Protein AF-A0A1J3K751-F1 (afdb_monomer)

Sequence (97 aa):
IADKYLKVNFSSLVEARINLRMSEEQTRNSHEGYKMVGNATGFVVGICNVKILYLYANTLEVLTYCCAAIPVFNNLTHLTVESKPDIGWQSLPGLLK

Radius of gyration: 13.68 Å; Cα contacts (8 Å, |Δi|>4): 160; chains: 1; bounding box: 32×35×32 Å

Foldseek 3Di:
DVVVDDPDQLLPAAEDEDDDADDPVLVVVCVVDQAQSAACQVVQVSNLQYQEYEEELRVQVCLRRHHPARAESVNHDYYHYHDDPPGDNVNVVRHHD

Structure (mmCIF, N/CA/C/O backbone):
data_AF-A0A1J3K751-F1
#
_entry.id   AF-A0A1J3K751-F1
#
loop_
_atom_site.group_PDB
_atom_site.id
_atom_site.type_symbol
_atom_site.label_atom_id
_atom_site.label_alt_id
_atom_site.label_comp_id
_atom_site.label_asym_id
_atom_site.label_entity_id
_atom_site.label_seq_id
_atom_site.pdbx_PDB_i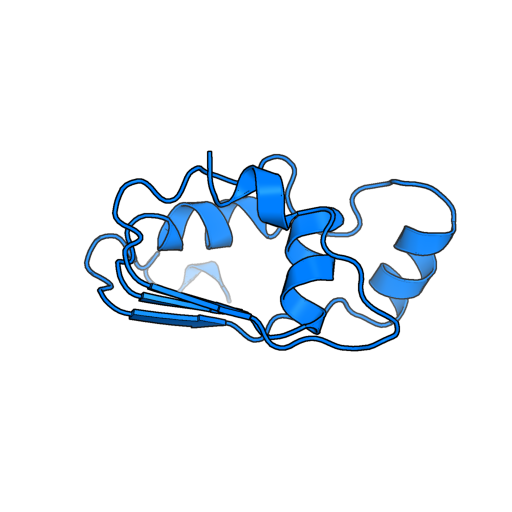ns_code
_atom_site.Cartn_x
_atom_site.Cartn_y
_atom_site.Cartn_z
_atom_site.occupancy
_atom_site.B_iso_or_equiv
_atom_site.auth_seq_id
_atom_site.auth_comp_id
_atom_site.auth_asym_id
_atom_site.auth_atom_id
_atom_site.pdbx_PDB_model_num
ATOM 1 N N . ILE A 1 1 ? 10.616 22.245 7.560 1.00 64.12 1 ILE A N 1
ATOM 2 C CA . ILE A 1 1 ? 9.270 22.649 7.051 1.00 64.12 1 ILE A CA 1
ATOM 3 C C . ILE A 1 1 ? 8.270 21.482 7.109 1.00 64.12 1 ILE A C 1
ATOM 5 O O . ILE A 1 1 ? 7.094 21.751 7.291 1.00 64.12 1 ILE A O 1
ATOM 9 N N . ALA A 1 2 ? 8.697 20.212 7.096 1.00 63.19 2 ALA A N 1
ATOM 10 C CA . ALA A 1 2 ? 7.816 19.075 7.404 1.00 63.19 2 ALA A CA 1
ATOM 11 C C . ALA A 1 2 ? 7.459 18.959 8.905 1.00 63.19 2 ALA A C 1
ATOM 13 O O . ALA A 1 2 ? 6.331 18.628 9.249 1.00 63.19 2 ALA A O 1
ATOM 14 N N . ASP A 1 3 ? 8.375 19.338 9.799 1.00 70.62 3 ASP A N 1
ATOM 15 C CA . ASP A 1 3 ? 8.232 19.158 11.261 1.00 70.62 3 ASP A CA 1
ATOM 16 C C . ASP A 1 3 ? 7.212 20.103 11.919 1.00 70.62 3 ASP A C 1
ATOM 18 O O . ASP A 1 3 ? 6.975 20.039 13.121 1.00 70.62 3 ASP A O 1
ATOM 22 N N . LYS A 1 4 ? 6.617 21.010 11.134 1.00 80.44 4 LYS A N 1
ATOM 23 C CA . LYS A 1 4 ? 5.571 21.937 11.589 1.00 80.44 4 LYS A CA 1
ATOM 24 C C . LYS A 1 4 ? 4.164 21.347 11.479 1.00 80.44 4 LYS A C 1
ATOM 26 O O . LYS A 1 4 ? 3.223 21.941 11.997 1.00 80.44 4 LYS A O 1
ATOM 31 N N . TYR A 1 5 ? 4.010 20.217 10.792 1.00 67.50 5 TYR A N 1
ATOM 32 C CA . TYR A 1 5 ? 2.723 19.552 10.640 1.00 67.50 5 TYR A CA 1
ATOM 33 C C . TYR A 1 5 ? 2.540 18.512 11.741 1.00 67.50 5 TYR A C 1
ATOM 35 O O . TYR A 1 5 ? 3.444 17.727 12.029 1.00 67.50 5 TYR A O 1
ATOM 43 N N . LEU A 1 6 ? 1.350 18.494 12.348 1.00 67.38 6 LEU A N 1
ATOM 44 C CA . LEU A 1 6 ? 0.967 17.430 13.270 1.00 67.38 6 LEU A CA 1
ATOM 45 C C . LEU A 1 6 ? 1.090 16.089 12.549 1.00 67.38 6 LEU A C 1
ATOM 47 O O . LEU A 1 6 ? 0.578 15.918 11.442 1.00 67.38 6 LEU A O 1
ATOM 51 N N . LYS A 1 7 ? 1.755 15.130 13.194 1.00 68.62 7 LYS A N 1
ATOM 52 C CA . LYS A 1 7 ? 1.796 13.752 12.717 1.00 68.62 7 LYS A CA 1
ATOM 53 C C . LYS A 1 7 ? 0.382 13.187 12.822 1.00 68.62 7 LYS A C 1
ATOM 55 O O . LYS A 1 7 ? -0.065 12.806 13.900 1.00 68.62 7 LYS A O 1
ATOM 60 N N . VAL A 1 8 ? -0.339 13.218 11.709 1.00 63.94 8 VAL A N 1
ATOM 61 C CA . VAL A 1 8 ? -1.733 12.786 11.660 1.00 63.94 8 VAL A CA 1
ATOM 62 C C . VAL A 1 8 ? -1.774 11.269 11.810 1.00 63.94 8 VAL A C 1
ATOM 64 O O . VAL A 1 8 ? -1.105 10.545 11.074 1.00 63.94 8 VAL A O 1
ATOM 67 N N . ASN A 1 9 ? -2.533 10.790 12.793 1.00 72.56 9 ASN A N 1
ATOM 68 C CA . ASN A 1 9 ? -2.826 9.373 12.937 1.00 72.56 9 ASN A CA 1
ATOM 69 C C . ASN A 1 9 ? -4.032 9.034 12.052 1.00 72.56 9 ASN A C 1
ATOM 71 O O . ASN A 1 9 ? -5.128 9.546 12.272 1.00 72.56 9 ASN A O 1
ATOM 75 N N . PHE A 1 10 ? -3.830 8.172 11.059 1.00 84.06 10 PHE A N 1
ATOM 76 C CA . PHE A 1 10 ? -4.879 7.740 10.137 1.00 84.06 10 PHE A CA 1
ATOM 77 C C . PHE A 1 10 ? -5.694 6.545 10.660 1.00 84.06 10 PHE A C 1
ATOM 79 O O . PHE A 1 10 ? -6.508 5.994 9.924 1.00 84.06 10 PHE A O 1
ATOM 86 N N . SER A 1 11 ? -5.545 6.171 11.937 1.00 83.94 11 SER A N 1
ATOM 87 C CA . SER A 1 11 ? -6.234 5.023 12.541 1.00 83.94 11 SER A CA 1
ATOM 88 C C . SER A 1 11 ? -7.760 5.078 12.460 1.00 83.94 11 SER A C 1
ATOM 90 O O . SER A 1 11 ? -8.396 4.034 12.553 1.00 83.94 11 SER A O 1
ATOM 92 N N . SER A 1 12 ? -8.337 6.274 12.321 1.00 88.94 12 SER A N 1
ATOM 93 C CA . SER A 1 12 ? -9.786 6.486 12.226 1.00 88.94 12 SER A CA 1
ATOM 94 C C . SER A 1 12 ? -10.309 6.533 10.784 1.00 88.94 12 SER A C 1
ATOM 96 O O . SER A 1 12 ? -11.514 6.691 10.592 1.00 88.94 12 SER A O 1
ATOM 98 N N . LEU A 1 13 ? -9.441 6.442 9.767 1.00 93.19 13 LEU A N 1
ATOM 99 C CA . LEU A 1 13 ? -9.879 6.433 8.371 1.00 93.19 13 LEU A CA 1
ATOM 100 C C . LEU A 1 13 ? -10.677 5.162 8.064 1.00 93.19 13 LEU A C 1
ATOM 102 O O . LEU A 1 13 ? -10.255 4.050 8.371 1.00 93.19 13 LEU A O 1
ATOM 106 N N . VAL A 1 14 ? -11.824 5.339 7.407 1.00 96.31 14 VAL A N 1
ATOM 107 C CA . VAL A 1 14 ? -12.671 4.232 6.939 1.00 96.31 14 VAL A CA 1
ATOM 108 C C . VAL A 1 14 ? -12.353 3.874 5.490 1.00 96.31 14 VAL A C 1
ATOM 110 O O . VAL A 1 14 ? -12.263 2.694 5.157 1.00 96.31 14 VAL A O 1
ATOM 113 N N . GLU A 1 15 ? -12.153 4.884 4.645 1.00 97.62 15 GLU A N 1
ATOM 114 C CA . GLU A 1 15 ? -11.839 4.736 3.226 1.00 97.62 15 GLU A CA 1
ATOM 115 C C . GLU A 1 15 ? -10.545 5.477 2.888 1.00 97.62 15 GLU A C 1
ATOM 117 O O . GLU A 1 15 ? -10.310 6.588 3.370 1.00 97.62 15 GLU A O 1
ATOM 122 N N . ALA A 1 16 ? -9.726 4.874 2.028 1.00 96.38 16 ALA A N 1
ATOM 123 C CA . ALA A 1 16 ? -8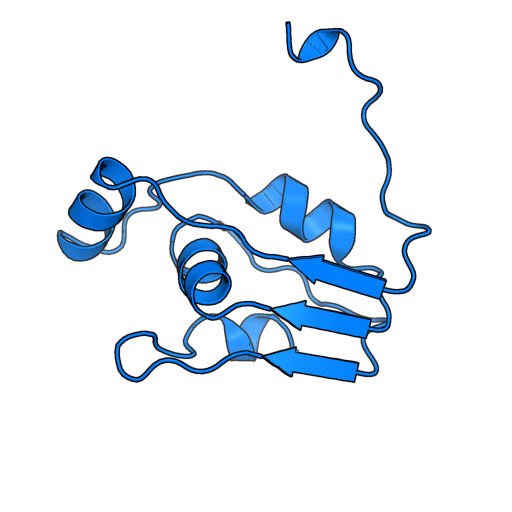.577 5.522 1.417 1.00 96.38 16 ALA A CA 1
ATOM 124 C C . ALA A 1 16 ? -8.526 5.251 -0.089 1.00 96.38 16 ALA A C 1
ATOM 126 O O . ALA A 1 16 ? -8.689 4.120 -0.547 1.00 96.38 16 ALA A O 1
ATOM 127 N N . ARG A 1 17 ? -8.234 6.301 -0.861 1.00 97.06 17 ARG A N 1
ATOM 128 C CA . ARG A 1 17 ? -7.960 6.227 -2.299 1.00 97.06 17 ARG A CA 1
ATOM 129 C C . ARG A 1 17 ? -6.567 6.775 -2.550 1.00 97.06 17 ARG A C 1
ATOM 131 O O . ARG A 1 17 ? -6.343 7.973 -2.388 1.00 97.06 17 ARG A O 1
ATOM 138 N N . ILE A 1 18 ? -5.624 5.901 -2.877 1.00 94.94 18 ILE A N 1
ATOM 139 C CA . ILE A 1 18 ? -4.200 6.240 -2.863 1.00 94.94 18 ILE A CA 1
ATOM 140 C C . ILE A 1 18 ? -3.632 6.191 -4.274 1.00 94.94 18 ILE A C 1
ATOM 142 O O . ILE A 1 18 ? -3.605 5.130 -4.893 1.00 94.94 18 ILE A O 1
ATOM 146 N N . ASN A 1 19 ? -3.146 7.342 -4.744 1.00 95.56 19 ASN A N 1
ATOM 147 C CA . ASN A 1 19 ? -2.378 7.476 -5.977 1.00 95.56 19 ASN A CA 1
ATOM 148 C C . ASN A 1 19 ? -0.974 8.000 -5.656 1.00 95.56 19 ASN A C 1
ATOM 150 O O . ASN A 1 19 ? -0.733 9.207 -5.634 1.00 95.56 19 ASN A O 1
ATOM 154 N N . LEU A 1 20 ? -0.063 7.080 -5.358 1.00 93.75 20 LEU A N 1
ATOM 155 C CA . LEU A 1 20 ? 1.360 7.352 -5.211 1.00 93.75 20 LEU A CA 1
ATOM 156 C C . LEU A 1 20 ? 2.107 6.922 -6.470 1.00 93.75 20 LEU A C 1
ATOM 158 O O . LEU A 1 20 ? 1.765 5.923 -7.104 1.00 93.75 20 LEU A O 1
ATOM 162 N N . ARG A 1 21 ? 3.151 7.676 -6.806 1.00 93.00 21 ARG A N 1
ATOM 163 C CA . ARG A 1 21 ? 4.026 7.414 -7.946 1.00 93.00 21 ARG A CA 1
ATOM 164 C C . ARG A 1 21 ? 5.476 7.624 -7.525 1.00 93.00 21 ARG A C 1
ATOM 166 O O . ARG A 1 21 ? 5.773 8.566 -6.793 1.00 93.00 21 ARG A O 1
ATOM 173 N N . MET A 1 22 ? 6.358 6.754 -7.999 1.00 92.50 22 MET A N 1
ATOM 174 C CA . MET A 1 22 ? 7.803 6.957 -7.911 1.00 92.50 22 MET A CA 1
ATOM 175 C C . MET A 1 22 ? 8.232 8.138 -8.793 1.00 92.50 22 MET A C 1
ATOM 177 O O . MET A 1 22 ? 7.600 8.424 -9.813 1.00 92.50 22 MET A O 1
ATOM 181 N N . SER A 1 23 ? 9.311 8.826 -8.424 1.00 92.50 23 SER A N 1
ATOM 182 C CA . SER A 1 23 ? 9.951 9.772 -9.341 1.00 92.50 23 SER A CA 1
ATOM 183 C C . SER A 1 23 ? 10.576 9.036 -10.534 1.00 92.50 23 SER A C 1
ATOM 185 O O . SER A 1 23 ? 10.767 7.816 -10.508 1.00 92.50 23 SER A O 1
ATOM 187 N N . GLU A 1 24 ? 10.922 9.767 -11.593 1.00 91.00 24 GLU A N 1
ATOM 188 C CA . GLU A 1 24 ? 11.608 9.187 -12.759 1.00 91.00 24 GLU A CA 1
ATOM 189 C C . GLU A 1 24 ? 12.949 8.549 -12.372 1.00 91.00 24 GLU A C 1
ATOM 191 O O . GLU A 1 24 ? 13.270 7.451 -12.822 1.00 91.00 24 GLU A O 1
ATOM 196 N N . GLU A 1 25 ? 13.694 9.190 -11.469 1.00 90.81 25 GLU A N 1
ATOM 197 C CA . GLU A 1 25 ? 14.948 8.660 -10.931 1.00 90.81 25 GLU A CA 1
ATOM 198 C C . GLU A 1 25 ? 14.729 7.342 -10.174 1.00 90.81 25 GLU A C 1
ATOM 200 O O . GLU A 1 25 ? 15.429 6.362 -10.419 1.00 90.81 25 GLU A O 1
ATOM 205 N N . GLN A 1 26 ? 13.723 7.293 -9.296 1.00 91.19 26 GLN A N 1
ATOM 206 C CA . GLN A 1 26 ? 13.370 6.086 -8.546 1.00 91.19 26 GLN A CA 1
ATOM 207 C C . GLN A 1 26 ? 12.940 4.945 -9.471 1.00 91.19 26 GLN A C 1
ATOM 209 O O . GLN A 1 26 ? 13.341 3.805 -9.262 1.00 91.19 26 GLN A O 1
ATOM 214 N N . THR A 1 27 ? 12.172 5.263 -10.513 1.00 89.19 27 THR A N 1
ATOM 215 C CA . THR A 1 27 ? 11.718 4.290 -11.515 1.00 89.19 27 THR A CA 1
ATOM 216 C C . THR A 1 27 ? 12.901 3.716 -12.290 1.00 89.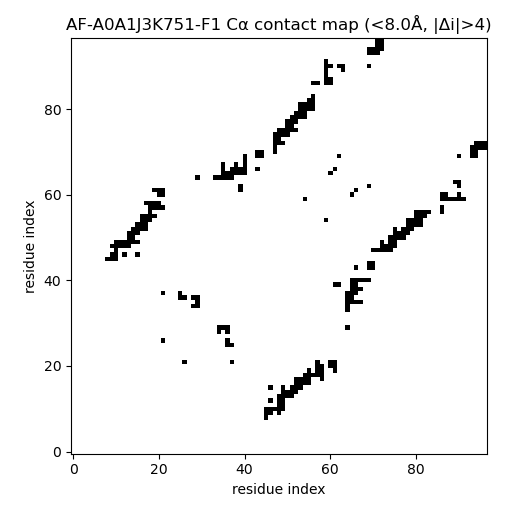19 27 THR A C 1
ATOM 218 O O . THR A 1 27 ? 13.021 2.508 -12.443 1.00 89.19 27 THR A O 1
ATOM 221 N N . ARG A 1 28 ? 13.842 4.557 -12.732 1.00 87.38 28 ARG A N 1
ATOM 222 C CA . ARG A 1 28 ? 15.049 4.071 -13.414 1.00 87.38 28 ARG A CA 1
ATOM 223 C C . ARG A 1 28 ? 15.873 3.148 -12.510 1.00 87.38 28 ARG A C 1
ATOM 225 O O . ARG A 1 28 ? 16.300 2.086 -12.948 1.00 87.38 28 ARG A O 1
ATOM 232 N N . ASN A 1 29 ? 16.029 3.520 -11.241 1.00 85.75 29 ASN A N 1
ATOM 233 C CA . ASN A 1 29 ? 16.824 2.761 -10.277 1.00 85.75 29 ASN A CA 1
ATOM 234 C C . ASN A 1 29 ? 16.178 1.419 -9.870 1.00 85.75 29 ASN A C 1
ATOM 236 O O . ASN A 1 29 ? 16.904 0.502 -9.492 1.00 85.75 29 ASN A O 1
ATOM 240 N N . SER A 1 30 ? 14.846 1.273 -9.935 1.00 82.50 30 SER A N 1
ATOM 241 C CA . SER A 1 30 ? 14.159 0.025 -9.552 1.00 82.50 30 SER A CA 1
ATOM 242 C C . SER A 1 30 ? 14.340 -1.094 -10.586 1.00 82.50 30 SER A C 1
ATOM 244 O O . SER A 1 30 ? 14.347 -2.274 -10.224 1.00 82.50 30 SER A O 1
ATOM 246 N N . HIS A 1 31 ? 14.538 -0.741 -11.861 1.00 74.06 31 HIS A N 1
ATOM 247 C CA . HIS A 1 31 ? 14.759 -1.690 -12.957 1.00 74.06 31 HIS A CA 1
ATOM 248 C C . HIS A 1 31 ? 16.210 -2.198 -13.059 1.00 74.06 31 HIS A C 1
ATOM 250 O O . HIS A 1 31 ? 16.448 -3.227 -13.688 1.00 74.06 31 HIS A O 1
ATOM 256 N N . GLU A 1 32 ? 17.176 -1.537 -12.409 1.00 70.81 32 GLU A N 1
ATOM 257 C CA . GLU A 1 32 ? 18.603 -1.920 -12.408 1.00 70.81 32 GLU A CA 1
ATOM 258 C C . GLU A 1 32 ? 18.959 -2.986 -11.343 1.00 70.81 32 GLU A C 1
ATOM 260 O O . GLU A 1 32 ? 20.123 -3.333 -11.135 1.00 70.81 32 GLU A O 1
ATOM 265 N N . GLY A 1 33 ? 17.944 -3.543 -10.677 1.00 64.62 33 GLY A N 1
ATOM 266 C CA . GLY A 1 33 ? 18.048 -4.567 -9.639 1.00 64.62 33 GLY A CA 1
ATOM 267 C C . GLY A 1 33 ? 17.194 -4.181 -8.436 1.00 64.62 33 GLY A C 1
ATOM 268 O O . GLY A 1 33 ? 17.149 -3.008 -8.089 1.00 64.62 33 GLY A O 1
ATOM 269 N N . TYR A 1 34 ? 16.520 -5.159 -7.813 1.00 63.47 34 TYR A N 1
ATOM 270 C CA . TYR A 1 34 ? 15.553 -5.004 -6.709 1.00 63.47 34 TYR A CA 1
ATOM 271 C C . TYR A 1 34 ? 16.135 -4.315 -5.457 1.00 63.47 34 TYR A C 1
ATOM 273 O O . TYR A 1 34 ? 16.311 -4.925 -4.403 1.00 63.47 34 TYR A O 1
ATOM 281 N N . LYS A 1 35 ? 16.450 -3.029 -5.560 1.00 76.19 35 LYS A N 1
ATOM 282 C CA . LYS A 1 35 ? 16.833 -2.161 -4.458 1.00 76.19 35 LYS A CA 1
ATOM 283 C C . LYS A 1 35 ? 15.633 -1.297 -4.123 1.00 76.19 35 LYS A C 1
ATOM 285 O O . LYS A 1 35 ? 14.942 -0.799 -5.005 1.00 76.19 35 LYS A O 1
ATOM 290 N N . MET A 1 36 ? 15.395 -1.126 -2.830 1.00 85.94 36 MET A N 1
ATOM 291 C CA . MET A 1 36 ? 14.440 -0.143 -2.339 1.00 85.94 36 MET A CA 1
ATOM 292 C C . MET A 1 36 ? 14.854 1.247 -2.835 1.00 85.94 36 MET A C 1
ATOM 294 O O . MET A 1 36 ? 15.969 1.687 -2.557 1.00 85.94 36 MET A O 1
ATOM 298 N N . VAL A 1 37 ? 13.968 1.930 -3.559 1.00 91.12 37 VAL A N 1
ATOM 299 C CA . VAL A 1 37 ? 14.244 3.247 -4.170 1.00 91.12 37 VAL A CA 1
ATOM 300 C C . VAL A 1 37 ? 13.589 4.405 -3.414 1.00 91.12 37 VAL A C 1
ATOM 302 O O . VAL A 1 37 ? 13.780 5.572 -3.745 1.00 91.12 37 VAL A O 1
ATOM 305 N N . GLY A 1 38 ? 12.830 4.110 -2.362 1.00 90.69 38 GLY A N 1
ATOM 306 C CA . GLY A 1 38 ? 12.174 5.100 -1.513 1.00 90.69 38 GLY A CA 1
ATOM 307 C C . GLY A 1 38 ? 11.716 4.493 -0.193 1.00 90.69 38 GLY A C 1
ATOM 308 O O . GLY A 1 38 ? 11.956 3.322 0.067 1.00 90.69 38 GLY A O 1
ATOM 309 N N . ASN A 1 39 ? 11.049 5.277 0.656 1.00 91.88 39 ASN A N 1
ATOM 310 C CA . ASN A 1 39 ? 10.476 4.769 1.903 1.00 91.88 39 ASN A CA 1
ATOM 311 C C . ASN A 1 39 ? 9.055 5.303 2.114 1.00 91.88 39 ASN A C 1
ATOM 313 O O . ASN A 1 39 ? 8.855 6.394 2.642 1.00 91.88 39 ASN A O 1
ATOM 317 N N . ALA A 1 40 ? 8.074 4.501 1.714 1.00 92.56 40 ALA A N 1
ATOM 318 C CA . ALA A 1 40 ? 6.650 4.719 1.942 1.00 92.56 40 ALA A CA 1
ATOM 319 C C . ALA A 1 40 ? 6.105 3.879 3.113 1.00 92.56 40 ALA A C 1
ATOM 321 O O . ALA A 1 40 ? 4.932 4.002 3.460 1.00 92.56 40 ALA A O 1
ATOM 322 N N . THR A 1 41 ? 6.942 3.064 3.768 1.00 91.12 41 THR A N 1
ATOM 323 C CA . THR A 1 41 ? 6.525 2.093 4.797 1.00 91.12 41 THR A CA 1
ATOM 324 C C . THR A 1 41 ? 5.665 2.733 5.891 1.00 91.12 41 THR A C 1
ATOM 326 O O . THR A 1 41 ? 4.587 2.240 6.207 1.00 91.12 41 THR A O 1
ATOM 329 N N . GLY A 1 42 ? 6.100 3.875 6.437 1.00 89.44 42 GLY A N 1
ATOM 330 C CA . GLY A 1 42 ? 5.365 4.564 7.503 1.00 89.44 42 GLY A CA 1
ATOM 331 C C . GLY A 1 42 ? 3.992 5.081 7.065 1.00 89.44 42 GLY A C 1
ATOM 332 O O . GLY A 1 42 ? 3.055 5.071 7.859 1.00 89.44 42 GLY A O 1
ATOM 333 N N . PHE A 1 43 ? 3.856 5.489 5.801 1.00 90.75 43 PHE A N 1
ATOM 334 C CA . PHE A 1 43 ? 2.575 5.908 5.239 1.00 90.75 43 PHE A CA 1
ATOM 335 C C . PHE A 1 43 ? 1.613 4.721 5.117 1.00 90.75 43 PHE A C 1
ATOM 337 O O . PHE A 1 43 ? 0.482 4.807 5.590 1.00 90.75 43 PHE A O 1
ATOM 344 N N . VAL A 1 44 ? 2.079 3.598 4.557 1.00 91.56 44 VAL A N 1
ATOM 345 C CA . VAL A 1 44 ? 1.249 2.396 4.365 1.00 91.56 44 VAL A CA 1
ATOM 346 C C . VAL A 1 44 ? 0.819 1.801 5.709 1.00 91.56 44 VAL A C 1
ATOM 348 O O . VAL A 1 44 ? -0.343 1.438 5.870 1.00 91.56 44 VAL A O 1
ATOM 351 N N . VAL A 1 45 ? 1.713 1.782 6.706 1.00 90.62 45 VAL A N 1
ATOM 352 C CA . VAL A 1 45 ? 1.374 1.405 8.092 1.00 90.62 45 VAL A CA 1
ATOM 353 C C . VAL A 1 45 ? 0.336 2.351 8.692 1.00 90.62 45 VAL A C 1
ATOM 355 O O . VAL A 1 45 ? -0.565 1.902 9.388 1.00 90.62 45 VAL A O 1
ATOM 358 N N . GLY A 1 46 ? 0.415 3.653 8.413 1.00 90.50 46 GLY A N 1
ATOM 359 C CA . GLY A 1 46 ? -0.568 4.613 8.911 1.00 90.50 46 GLY A CA 1
ATOM 360 C C . GLY A 1 46 ? -1.994 4.307 8.443 1.00 90.50 46 GLY A C 1
ATOM 361 O O . GLY A 1 46 ? -2.933 4.469 9.217 1.00 90.50 46 GLY A O 1
ATOM 362 N N . ILE A 1 47 ? -2.156 3.835 7.204 1.00 92.25 47 ILE A N 1
ATOM 363 C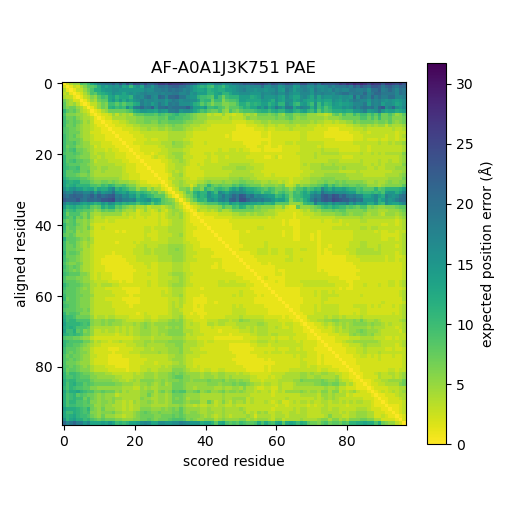 CA . ILE A 1 47 ? -3.468 3.598 6.584 1.00 92.25 47 ILE A CA 1
ATOM 364 C C . ILE A 1 47 ? -3.944 2.139 6.655 1.00 92.25 47 ILE A C 1
ATOM 366 O O . ILE A 1 47 ? -5.007 1.836 6.122 1.00 92.25 47 ILE A O 1
ATOM 370 N N . CYS A 1 48 ? -3.215 1.219 7.295 1.00 91.88 48 CYS A N 1
ATOM 371 C CA . CYS A 1 48 ? -3.566 -0.210 7.259 1.00 91.88 48 CYS A CA 1
ATOM 372 C C . CYS A 1 48 ? -4.880 -0.567 7.988 1.00 91.88 48 CYS A C 1
ATOM 374 O O . CYS A 1 48 ? -5.392 -1.674 7.836 1.00 91.88 48 CYS A O 1
ATOM 376 N N . ASN A 1 49 ? -5.458 0.376 8.741 1.00 93.25 49 ASN A N 1
ATOM 377 C CA . ASN A 1 49 ? -6.720 0.199 9.463 1.00 93.25 49 ASN A CA 1
ATOM 378 C C . ASN A 1 49 ? -7.984 0.449 8.624 1.00 93.25 49 ASN A C 1
ATOM 380 O O . ASN A 1 49 ? -9.083 0.246 9.151 1.00 93.25 49 ASN A O 1
ATOM 384 N N . VAL A 1 50 ? -7.861 0.897 7.368 1.00 95.69 50 VAL A N 1
ATOM 385 C CA . VAL A 1 50 ? -9.027 1.210 6.523 1.00 95.69 50 VAL A CA 1
ATOM 386 C C . VAL A 1 50 ? -9.876 -0.021 6.213 1.00 95.69 50 VAL A C 1
ATOM 388 O O . VAL A 1 50 ? -9.391 -1.149 6.161 1.00 95.69 50 VAL A O 1
ATOM 391 N N . LYS A 1 51 ? -11.164 0.217 5.957 1.00 96.62 51 LYS A N 1
ATOM 392 C CA . LYS A 1 51 ? -12.129 -0.808 5.535 1.00 96.62 51 LYS A CA 1
ATOM 393 C C . LYS A 1 51 ? -12.294 -0.877 4.024 1.00 96.62 51 LYS A C 1
ATOM 395 O O . LYS A 1 51 ? -12.609 -1.948 3.503 1.00 96.62 51 LYS A O 1
ATOM 400 N N . ILE A 1 52 ? -12.111 0.253 3.345 1.00 98.12 52 ILE A N 1
ATOM 401 C CA . ILE A 1 52 ? -12.243 0.396 1.896 1.00 98.12 52 ILE A CA 1
ATOM 402 C C . ILE A 1 52 ? -10.940 0.990 1.368 1.00 98.12 52 ILE A C 1
ATOM 404 O O . ILE A 1 52 ? -10.535 2.076 1.783 1.00 98.12 52 ILE A O 1
ATOM 408 N N . LEU A 1 53 ? -10.282 0.280 0.458 1.00 97.00 53 LEU A N 1
ATOM 409 C CA . LEU A 1 53 ? -9.037 0.723 -0.155 1.00 97.00 53 LEU A CA 1
ATOM 410 C C . LEU A 1 53 ? -9.171 0.716 -1.673 1.00 97.00 53 LEU A C 1
ATOM 412 O O . LEU A 1 53 ? -9.507 -0.302 -2.274 1.00 97.00 53 LEU A O 1
ATOM 416 N N . TYR A 1 54 ? -8.855 1.850 -2.286 1.00 97.62 54 TYR A N 1
ATOM 417 C CA . TYR A 1 54 ? -8.631 1.956 -3.719 1.00 97.62 54 TYR A CA 1
ATOM 418 C C . TYR A 1 54 ? -7.149 2.221 -3.985 1.00 97.62 54 TYR A C 1
ATOM 420 O O . TYR A 1 54 ? -6.599 3.215 -3.497 1.00 97.62 54 TYR A O 1
ATOM 428 N N . LEU A 1 55 ? -6.521 1.370 -4.793 1.00 96.12 55 LEU A N 1
ATOM 429 C CA . LEU A 1 55 ? -5.138 1.528 -5.235 1.00 96.12 55 LEU A CA 1
ATOM 430 C C . LEU A 1 55 ? -5.094 1.845 -6.726 1.00 96.12 55 LEU A C 1
ATOM 432 O O . LEU A 1 55 ? -5.627 1.097 -7.543 1.00 96.12 55 LEU A O 1
ATOM 436 N N . TYR A 1 56 ? -4.428 2.940 -7.084 1.00 95.62 56 TYR A N 1
ATOM 437 C CA . TYR A 1 56 ? -4.071 3.197 -8.478 1.00 95.62 56 TYR A CA 1
ATOM 438 C C . TYR A 1 56 ? -2.907 2.294 -8.893 1.00 95.62 56 TYR A C 1
ATOM 440 O O . TYR A 1 56 ? -2.091 1.912 -8.050 1.00 95.62 56 TYR A O 1
ATOM 448 N N . ALA A 1 57 ? -2.780 1.999 -10.187 1.00 93.19 57 ALA A N 1
ATOM 449 C CA . ALA A 1 57 ? -1.796 1.028 -10.668 1.00 93.19 57 ALA A CA 1
ATOM 450 C C . ALA A 1 57 ? -0.363 1.415 -10.259 1.00 93.19 57 ALA A C 1
ATOM 452 O O . ALA A 1 57 ? 0.365 0.612 -9.688 1.00 93.19 57 ALA A O 1
ATOM 453 N N . ASN A 1 58 ? -0.001 2.694 -10.406 1.00 93.31 58 ASN A N 1
ATOM 454 C CA . ASN A 1 58 ? 1.316 3.223 -10.017 1.00 93.31 58 ASN A CA 1
ATOM 455 C C . ASN A 1 58 ? 1.638 3.004 -8.523 1.00 93.31 58 ASN A C 1
ATOM 457 O O . ASN A 1 58 ? 2.798 2.934 -8.122 1.00 93.31 58 ASN A O 1
ATOM 461 N N . THR A 1 59 ? 0.606 2.901 -7.676 1.00 95.00 59 THR A N 1
ATOM 462 C CA . THR A 1 59 ? 0.787 2.672 -6.238 1.00 95.00 59 THR A CA 1
ATOM 463 C C . THR A 1 59 ? 1.236 1.243 -5.954 1.00 95.00 59 THR A C 1
ATOM 465 O O . THR A 1 59 ? 1.958 1.034 -4.985 1.00 95.00 59 THR A O 1
ATOM 468 N N . LEU A 1 60 ? 0.894 0.269 -6.807 1.00 92.19 60 LEU A N 1
ATOM 469 C CA . LEU A 1 60 ? 1.390 -1.104 -6.677 1.00 92.19 60 LEU A CA 1
ATOM 470 C C . LEU A 1 60 ? 2.914 -1.168 -6.780 1.00 92.19 60 LEU A C 1
ATOM 472 O O . LEU A 1 60 ? 3.540 -1.867 -5.985 1.00 92.19 60 LEU A O 1
ATOM 476 N N . GLU A 1 61 ? 3.514 -0.393 -7.685 1.00 91.44 61 GLU A N 1
ATOM 477 C CA . GLU A 1 61 ? 4.972 -0.302 -7.808 1.00 91.44 61 GLU A CA 1
ATOM 478 C C . GLU A 1 61 ? 5.601 0.344 -6.572 1.00 91.44 61 GLU A C 1
ATOM 480 O O . GLU A 1 61 ? 6.607 -0.142 -6.062 1.00 91.44 61 GLU A O 1
ATOM 485 N N . VAL A 1 62 ? 4.983 1.397 -6.025 1.00 93.12 62 VAL A N 1
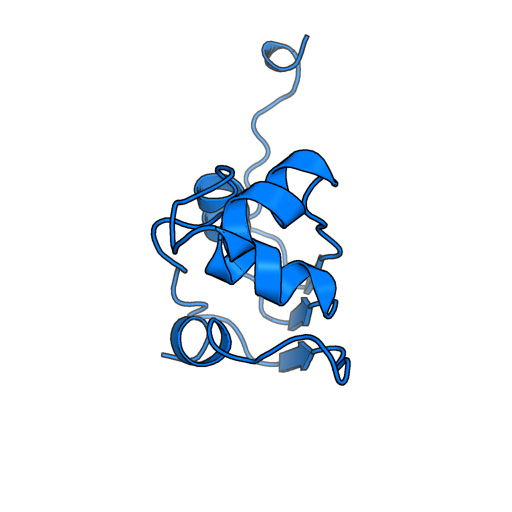ATOM 486 C CA . VAL A 1 62 ? 5.436 2.017 -4.767 1.00 93.12 62 VAL A CA 1
ATOM 487 C C . VAL A 1 62 ? 5.379 1.013 -3.612 1.00 93.12 62 VAL A C 1
ATOM 489 O O . VAL A 1 62 ? 6.290 0.965 -2.786 1.00 93.12 62 VAL A O 1
ATOM 492 N N . LEU A 1 63 ? 4.343 0.176 -3.549 1.00 92.56 63 LEU A N 1
ATOM 493 C CA . LEU A 1 63 ? 4.263 -0.896 -2.556 1.00 92.56 63 LEU A CA 1
ATOM 494 C C . LEU A 1 63 ? 5.378 -1.933 -2.745 1.00 92.56 63 LEU A C 1
ATOM 496 O O . LEU A 1 63 ? 5.918 -2.423 -1.759 1.00 92.56 63 LEU A O 1
ATOM 500 N N . THR A 1 64 ? 5.755 -2.236 -3.985 1.00 90.00 64 THR A N 1
ATOM 501 C CA . THR A 1 64 ? 6.806 -3.211 -4.304 1.00 90.00 64 THR A CA 1
ATOM 502 C C . THR A 1 64 ? 8.222 -2.677 -4.067 1.00 90.00 64 THR A C 1
ATOM 504 O O . THR A 1 64 ? 9.063 -3.410 -3.555 1.00 90.00 64 THR A O 1
ATOM 507 N N . TYR A 1 65 ? 8.501 -1.420 -4.421 1.00 91.69 65 TYR A N 1
ATOM 508 C CA . TYR A 1 65 ? 9.865 -0.870 -4.470 1.00 91.69 65 TYR A CA 1
ATOM 509 C C . TYR A 1 65 ? 10.169 0.184 -3.397 1.00 91.69 65 TYR A C 1
ATOM 511 O O . TYR A 1 65 ? 11.324 0.584 -3.236 1.00 91.69 65 TYR A O 1
ATOM 519 N N . CYS A 1 66 ? 9.159 0.647 -2.657 1.00 92.62 66 CYS A N 1
ATOM 520 C CA . CYS A 1 66 ? 9.316 1.668 -1.617 1.00 92.62 66 CYS A CA 1
ATOM 521 C C . CYS A 1 66 ? 8.794 1.227 -0.243 1.00 92.62 66 CYS A C 1
ATOM 523 O O . CYS A 1 66 ? 8.828 2.031 0.691 1.00 92.62 66 CYS A O 1
ATOM 525 N N . CYS A 1 67 ? 8.340 -0.018 -0.069 1.00 91.25 67 CYS A N 1
ATOM 526 C CA . CYS A 1 67 ? 7.938 -0.544 1.239 1.00 91.25 67 CYS A CA 1
ATOM 527 C C . CYS A 1 67 ? 8.829 -1.715 1.650 1.00 91.25 67 CYS A C 1
ATOM 529 O O . CYS A 1 67 ? 8.855 -2.744 0.987 1.00 91.25 67 CYS A O 1
ATOM 531 N N . ALA A 1 68 ? 9.527 -1.572 2.780 1.00 88.38 68 ALA A N 1
ATOM 532 C CA . ALA A 1 68 ? 10.364 -2.651 3.310 1.00 88.38 68 ALA A CA 1
ATOM 533 C C . ALA A 1 68 ? 9.513 -3.846 3.773 1.00 88.38 68 ALA A C 1
ATOM 535 O O . ALA A 1 68 ? 9.934 -4.996 3.689 1.00 88.38 68 ALA A O 1
ATOM 536 N N . ALA A 1 69 ? 8.304 -3.554 4.251 1.00 86.44 69 ALA A N 1
ATOM 537 C CA . ALA A 1 69 ? 7.266 -4.525 4.539 1.00 86.44 69 ALA A CA 1
ATOM 538 C C . ALA A 1 69 ? 5.906 -3.899 4.226 1.00 86.44 69 ALA A C 1
ATOM 540 O O . ALA A 1 69 ? 5.664 -2.730 4.538 1.00 86.44 69 ALA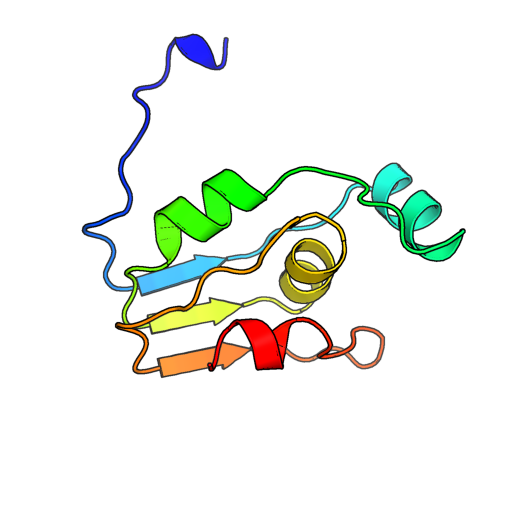 A O 1
ATOM 541 N N . ILE A 1 70 ? 5.021 -4.686 3.621 1.00 88.06 70 ILE A N 1
ATOM 542 C CA . ILE A 1 70 ? 3.625 -4.309 3.411 1.00 88.06 70 ILE A CA 1
ATOM 543 C C . ILE A 1 70 ? 2.844 -4.800 4.638 1.00 88.06 70 ILE A C 1
ATOM 545 O O . ILE A 1 70 ? 2.901 -5.996 4.934 1.00 88.06 70 ILE A O 1
ATOM 549 N N . PRO A 1 71 ? 2.172 -3.912 5.393 1.00 88.75 71 PRO A N 1
ATOM 550 C CA . PRO A 1 71 ? 1.371 -4.321 6.537 1.00 88.75 71 PRO A CA 1
ATOM 551 C C . PRO A 1 71 ? 0.129 -5.086 6.075 1.00 88.75 71 PRO A C 1
ATOM 553 O O . PRO A 1 71 ? -0.404 -4.830 4.997 1.00 88.75 71 PRO A O 1
ATOM 556 N N . VAL A 1 72 ? -0.361 -5.976 6.933 1.00 88.00 72 VAL A N 1
ATOM 557 C CA . VAL A 1 72 ? -1.657 -6.632 6.743 1.00 88.00 72 VAL A CA 1
ATOM 558 C C . VAL A 1 72 ? -2.781 -5.638 7.033 1.00 88.00 72 VAL A C 1
ATOM 560 O O . VAL A 1 72 ? -2.747 -4.931 8.044 1.00 88.00 72 VAL A O 1
ATOM 563 N N . PHE A 1 73 ? -3.791 -5.597 6.164 1.00 91.88 73 PHE A N 1
ATOM 564 C CA . PHE A 1 73 ? -4.952 -4.725 6.317 1.00 91.88 73 PHE A CA 1
ATOM 565 C C . PHE A 1 73 ? -6.108 -5.481 6.993 1.00 91.88 73 PHE A C 1
ATOM 567 O O . PHE A 1 73 ? -7.095 -5.834 6.356 1.00 91.88 73 PHE A O 1
ATOM 574 N N . ASN A 1 74 ? -5.996 -5.715 8.306 1.00 88.88 74 ASN A N 1
ATOM 575 C CA . ASN A 1 74 ? -6.921 -6.572 9.075 1.00 88.88 74 ASN A CA 1
ATOM 576 C C . ASN A 1 74 ? -8.407 -6.168 8.996 1.00 88.88 74 ASN A C 1
ATOM 578 O O . ASN A 1 74 ? -9.285 -7.003 9.196 1.00 88.88 74 ASN A O 1
ATOM 582 N N . ASN A 1 75 ? -8.699 -4.889 8.746 1.00 92.88 75 ASN A N 1
ATOM 583 C CA . ASN A 1 75 ? -10.068 -4.369 8.685 1.00 92.88 75 ASN A CA 1
ATOM 584 C C . ASN A 1 75 ? -10.612 -4.265 7.253 1.00 92.88 75 ASN A C 1
ATOM 586 O O . ASN A 1 75 ? -11.748 -3.817 7.069 1.00 92.88 75 ASN A O 1
ATOM 590 N N . LEU A 1 76 ? -9.809 -4.614 6.244 1.00 94.56 76 LEU A N 1
ATOM 591 C CA . LEU A 1 76 ? -10.159 -4.412 4.848 1.00 94.56 76 LEU A CA 1
ATOM 592 C C . LEU A 1 76 ? -11.291 -5.349 4.442 1.00 94.56 76 LEU A C 1
ATOM 594 O O . LEU A 1 76 ? -11.198 -6.567 4.543 1.00 94.56 76 LEU A O 1
ATOM 598 N N . THR A 1 77 ? -12.368 -4.751 3.954 1.00 95.56 77 THR A N 1
ATOM 599 C CA . THR A 1 77 ? -13.559 -5.462 3.469 1.00 95.56 77 THR A CA 1
ATOM 600 C C . THR A 1 77 ? -13.761 -5.266 1.974 1.00 95.56 77 THR A C 1
ATOM 602 O O . THR A 1 77 ? -14.391 -6.095 1.329 1.00 95.56 77 THR A O 1
ATOM 605 N N . HIS A 1 78 ? -13.221 -4.176 1.422 1.00 97.06 78 HIS A N 1
ATOM 606 C CA . HIS A 1 78 ? -13.345 -3.827 0.014 1.00 97.06 78 HIS A CA 1
ATOM 607 C C . HIS A 1 78 ? -11.996 -3.343 -0.509 1.00 97.06 78 HIS A C 1
ATOM 609 O O . HIS A 1 78 ? -11.461 -2.343 -0.027 1.00 97.06 78 HIS A O 1
ATOM 615 N N . LEU A 1 79 ? -11.471 -4.042 -1.513 1.00 95.75 79 LEU A N 1
ATOM 616 C CA . LEU A 1 79 ? -10.268 -3.655 -2.236 1.00 95.75 79 LEU A CA 1
ATOM 617 C C . LEU A 1 79 ? -10.609 -3.459 -3.710 1.00 95.75 79 LEU A C 1
ATOM 619 O O . LEU A 1 79 ? -11.049 -4.394 -4.376 1.00 95.75 79 LEU A O 1
ATOM 623 N N . THR A 1 80 ? -10.344 -2.263 -4.218 1.00 97.00 80 THR A N 1
ATOM 624 C CA . THR A 1 80 ? -10.370 -1.973 -5.650 1.00 97.00 80 THR A CA 1
ATOM 625 C C . THR A 1 80 ? -8.964 -1.624 -6.097 1.00 97.00 80 THR A C 1
ATOM 627 O O . THR A 1 80 ? -8.281 -0.826 -5.455 1.00 97.00 80 THR A O 1
ATOM 630 N N . VAL A 1 81 ? -8.530 -2.196 -7.215 1.00 95.44 81 VAL A N 1
ATOM 631 C CA . VAL A 1 81 ? -7.224 -1.884 -7.786 1.00 95.44 81 VAL A CA 1
ATOM 632 C C . VAL A 1 81 ? -7.374 -1.555 -9.259 1.00 95.44 81 VAL A C 1
ATOM 634 O O . VAL A 1 81 ? -7.968 -2.317 -10.020 1.00 95.44 81 VAL A O 1
ATOM 637 N N . GLU A 1 82 ? -6.834 -0.410 -9.655 1.00 95.44 82 GLU A N 1
ATOM 638 C CA . GLU A 1 82 ? -6.663 -0.062 -11.057 1.00 95.44 82 GLU A CA 1
ATOM 639 C C . GLU A 1 82 ? -5.554 -0.932 -11.661 1.00 95.44 82 GLU A C 1
ATOM 641 O O . GLU A 1 82 ? -4.431 -0.966 -11.161 1.00 95.44 82 GLU A O 1
ATOM 646 N N . SER A 1 83 ? -5.863 -1.618 -12.758 1.00 90.8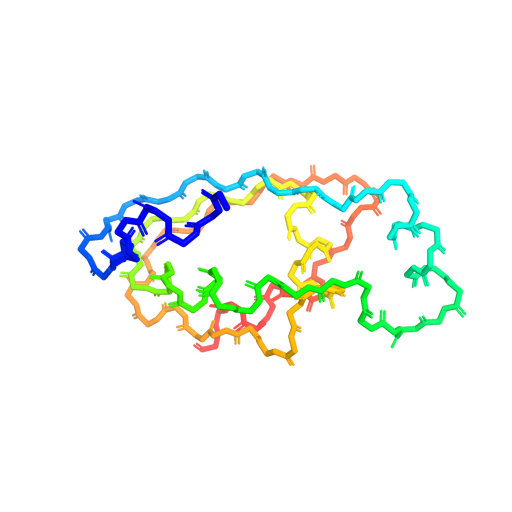1 83 SER A N 1
ATOM 647 C CA . SER A 1 83 ? -4.898 -2.418 -13.509 1.00 90.81 83 SER A CA 1
ATOM 648 C C . SER A 1 83 ? -4.264 -1.612 -14.639 1.00 90.81 83 SER A C 1
ATOM 650 O O . SER A 1 83 ? -4.974 -0.895 -15.348 1.00 90.81 83 SER A O 1
ATOM 652 N N . LYS A 1 84 ? -2.971 -1.822 -14.897 1.00 92.25 84 LYS A N 1
ATOM 653 C CA . LYS A 1 84 ? -2.307 -1.390 -16.134 1.00 92.25 84 LYS A CA 1
ATOM 654 C C . LYS A 1 84 ? -1.483 -2.535 -16.731 1.00 92.25 84 LYS A C 1
ATOM 656 O O . LYS A 1 84 ? -0.928 -3.308 -15.955 1.00 92.25 84 LYS A O 1
ATOM 661 N N . PRO A 1 85 ? -1.395 -2.669 -18.069 1.00 89.56 85 PRO A N 1
ATOM 662 C CA . PRO A 1 85 ? -0.699 -3.792 -18.709 1.00 89.56 85 PRO A CA 1
ATOM 663 C C . PRO A 1 85 ? 0.784 -3.934 -18.331 1.00 89.56 85 PRO A C 1
ATOM 665 O O . PRO A 1 85 ? 1.322 -5.034 -18.354 1.00 89.56 85 PRO A O 1
ATOM 668 N N . ASP A 1 86 ? 1.433 -2.822 -18.002 1.00 88.38 86 ASP A N 1
ATOM 669 C CA . ASP A 1 86 ? 2.854 -2.690 -17.679 1.00 88.38 86 ASP A CA 1
ATOM 670 C C . ASP A 1 86 ? 3.168 -2.824 -16.180 1.00 88.38 86 ASP A C 1
ATOM 672 O O . ASP A 1 86 ? 4.336 -2.926 -15.810 1.00 88.38 86 ASP A O 1
ATOM 676 N N . ILE A 1 87 ? 2.147 -2.876 -15.316 1.00 86.94 87 ILE A N 1
ATOM 677 C CA . ILE A 1 87 ? 2.321 -2.937 -13.862 1.00 86.94 87 ILE A CA 1
ATOM 678 C C . ILE A 1 87 ? 1.837 -4.283 -13.322 1.00 86.94 87 ILE A C 1
ATOM 680 O O . ILE A 1 87 ? 0.684 -4.680 -13.493 1.00 86.94 87 ILE A O 1
ATOM 684 N N . GLY A 1 88 ? 2.743 -4.985 -12.642 1.00 86.38 88 GLY A N 1
ATOM 685 C CA . GLY A 1 88 ? 2.466 -6.278 -12.028 1.00 86.38 88 GLY A CA 1
ATOM 686 C C . GLY A 1 88 ? 1.772 -6.196 -10.663 1.00 86.38 88 GLY A C 1
ATOM 687 O O . GLY A 1 88 ? 1.554 -5.131 -10.089 1.00 86.38 88 GLY A O 1
ATOM 688 N N . TRP A 1 89 ? 1.449 -7.372 -10.123 1.00 90.50 89 TRP A N 1
ATOM 689 C CA . TRP A 1 89 ? 0.660 -7.553 -8.898 1.00 90.50 89 TRP A CA 1
ATOM 690 C C . TRP A 1 89 ? 1.477 -8.088 -7.714 1.00 90.50 89 TRP A C 1
ATOM 692 O O . TRP A 1 89 ? 0.919 -8.650 -6.776 1.00 90.50 89 TRP A O 1
ATOM 702 N N . GLN A 1 90 ? 2.805 -7.954 -7.746 1.00 86.44 90 GLN A N 1
ATOM 703 C CA . GLN A 1 90 ? 3.728 -8.594 -6.800 1.00 86.44 90 GLN A CA 1
ATOM 704 C C . GLN A 1 90 ? 3.462 -8.199 -5.337 1.00 86.44 90 GLN A C 1
ATOM 706 O O . GLN A 1 90 ? 3.686 -9.003 -4.435 1.00 86.44 90 GLN A O 1
ATOM 711 N N . SER A 1 91 ? 2.971 -6.981 -5.093 1.00 84.75 91 SER A N 1
ATOM 712 C CA . SER A 1 91 ? 2.625 -6.474 -3.759 1.00 84.75 91 SER A CA 1
ATOM 713 C C . SER A 1 91 ? 1.251 -6.938 -3.255 1.00 84.75 91 SER A C 1
ATOM 715 O O . SER A 1 91 ? 1.019 -6.9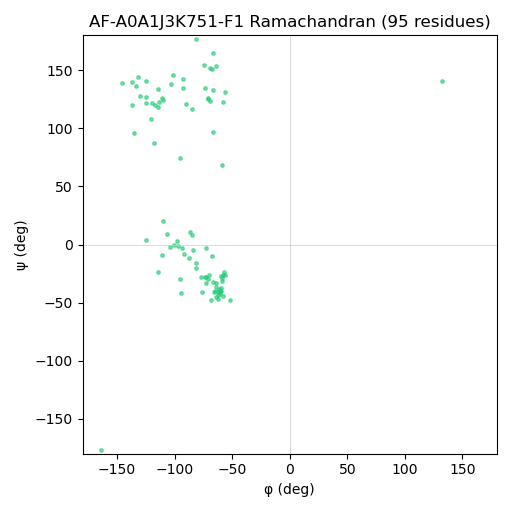42 -2.044 1.00 84.75 91 SER A O 1
ATOM 717 N N . LEU A 1 92 ? 0.352 -7.376 -4.146 1.00 88.19 92 LEU A N 1
ATOM 718 C CA . LEU A 1 92 ? -1.037 -7.703 -3.809 1.00 88.19 92 LEU A CA 1
ATOM 719 C C . LEU A 1 92 ? -1.171 -8.856 -2.796 1.00 88.19 92 LEU A C 1
ATOM 721 O O . LEU A 1 92 ? -1.932 -8.697 -1.841 1.00 88.19 92 LEU A O 1
ATOM 725 N N . PRO A 1 93 ? -0.415 -9.973 -2.898 1.00 86.81 93 PRO A N 1
ATOM 726 C CA . PRO A 1 93 ? -0.469 -11.026 -1.885 1.00 86.81 93 PRO A CA 1
ATOM 727 C C . PRO A 1 93 ? -0.075 -10.549 -0.483 1.00 86.81 93 PRO A C 1
ATOM 729 O O . PRO A 1 93 ? -0.521 -11.128 0.498 1.00 86.81 93 PRO A O 1
ATOM 732 N N . GLY A 1 94 ? 0.761 -9.510 -0.368 1.00 82.25 94 GLY A N 1
ATOM 733 C CA . GLY A 1 94 ? 1.140 -8.934 0.925 1.00 82.25 94 GLY A CA 1
ATOM 734 C C . GLY A 1 94 ? 0.005 -8.158 1.598 1.00 82.25 94 GLY A C 1
ATOM 735 O O . GLY A 1 94 ? -0.061 -8.132 2.822 1.00 82.25 94 GLY A O 1
ATOM 736 N N . LEU A 1 95 ? -0.899 -7.568 0.809 1.00 81.44 95 LEU A N 1
ATOM 737 C CA . LEU A 1 95 ? -2.041 -6.788 1.301 1.00 81.44 95 LEU A CA 1
ATOM 738 C C . LEU A 1 95 ? -3.188 -7.659 1.836 1.00 81.44 95 LEU A C 1
ATOM 740 O O . LEU A 1 95 ? -3.950 -7.193 2.678 1.00 81.44 95 LEU A O 1
ATOM 744 N N . LEU A 1 96 ? -3.325 -8.887 1.320 1.00 78.44 96 LEU A N 1
ATOM 745 C CA . LEU A 1 96 ? -4.491 -9.767 1.507 1.00 78.44 96 LEU A CA 1
ATOM 746 C C . LEU A 1 96 ? -4.254 -10.949 2.465 1.00 78.44 96 LEU A C 1
ATOM 748 O O . LEU A 1 96 ? -5.071 -11.869 2.501 1.00 78.44 96 LEU A O 1
ATOM 752 N N . LYS A 1 97 ? -3.120 -10.972 3.169 1.00 70.12 97 LYS A N 1
ATOM 753 C CA . LYS A 1 97 ? -2.780 -12.046 4.113 1.00 70.12 97 LYS A CA 1
ATOM 754 C C . LYS A 1 97 ? -3.602 -12.012 5.390 1.00 70.12 97 LYS A C 1
ATOM 756 O O . LYS A 1 97 ? -3.924 -10.898 5.843 1.00 70.12 97 LYS A O 1
#

pLDDT: mean 87.83, std 9.05, range [63.19, 98.12]

InterPro domains:
  IPR055294 F-box/LRR-repeat protein At3g58940-like [PTHR31293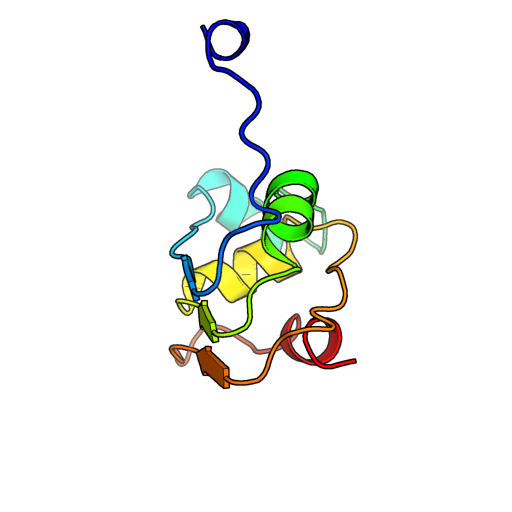] (2-97)

Organism: Noccaea caerulescens (NCBI:txid107243)

Nearest PDB structures (foldseek):
  6fpc-assembly4_D  TM=2.318E-01  e=7.053E+00  Paenibacillus alvei

Solvent-accessible surface area (backbone atoms only — not comparable to full-atom values): 5652 Å² total; per-residue (Å²): 126,72,86,80,54,79,85,78,79,40,67,80,40,53,67,48,79,45,80,46,71,69,54,72,69,34,52,58,51,40,77,80,46,97,44,74,57,53,81,47,34,70,59,54,57,38,51,28,52,21,30,32,40,37,38,35,41,54,25,40,52,39,48,56,37,14,27,95,58,67,57,55,31,86,51,52,78,43,81,46,71,47,84,46,98,90,55,75,65,84,39,53,68,44,47,72,98

Secondary structure (DSSP, 8-state):
-GGGS-----TT-SEEEE-----HHHHHHHHTSS------HHHHHHHTT-SEEEE-HHHHHHHHHS-SSPPP-TT--EEEE---TT---TTHHHH--

Mean predicted aligned error: 5.09 Å